Protein AF-A0A4Y2IQ49-F1 (afdb_monomer)

Foldseek 3Di:
DLVVCLVVDDPVLVVVLVVVVVCVVVVHDDDDDDDDDPPNCPLVSQQSSCCVCVVVVHDDAAEDCDPVSQVSHDNRDYPCVVVVDDPPVVPDPDPDDDPD

Secondary structure (DSSP, 8-state):
-HHHHGGG--HHHHHHHHHHHHHHHTT----------TTS-HHHHHHHHHHHHHHTT-----EESSHHHHHHSTT-EEHHHHHT----GGG-TT------

InterPro domains:
  IPR010285 DNA helicase Pif1-like, DEAD-box helicase domain [PF05970] (9-94)
  IPR027417 P-loop containing nucleoside triphosphate hydrolase [G3DSA:3.40.50.300] (6-100)
  IPR027417 P-loop containing nucleoside triphosphate hydrolase [SSF52540] (7-69)

Mean predicted aligned error: 7.02 Å

Organism: Araneus ventricosus (NCBI:txid182803)

Sequence (100 aa):
MVETNKPRLTEDQRTAYEAVMNLIAEENCDILFFEAPGGTGKTFLINLILTEIRSKRHIALAVSSSGIASTLLDGGLTSHSALQLPLNLAQTENLICNTS

Solvent-accessible surface area (backbone atoms only — not comparable to full-atom values): 6460 Å² total; per-residue (Å²): 109,55,84,74,48,62,80,72,49,51,72,71,55,44,54,55,48,49,54,53,55,49,39,58,74,68,70,53,90,80,89,86,82,92,85,74,69,89,91,72,50,62,60,60,54,53,39,46,51,44,48,48,44,41,73,71,74,44,91,65,87,40,71,25,91,39,68,71,57,8,73,67,34,78,82,32,30,28,46,49,72,72,68,65,55,80,82,72,69,89,79,51,96,74,86,76,84,82,85,125

pLDDT: mean 88.05, std 13.66, range [38.22, 97.31]

Radius of gyration: 16.68 Å; Cα contacts (8 Å, |Δi|>4): 77; chains: 1; bounding box: 44×21×48 Å

Structure (mmCIF, N/CA/C/O backbone):
data_AF-A0A4Y2IQ49-F1
#
_entry.id   AF-A0A4Y2IQ49-F1
#
loop_
_atom_site.group_PDB
_atom_site.id
_atom_site.type_symbol
_atom_site.label_atom_id
_atom_site.label_alt_id
_atom_site.label_comp_id
_atom_site.label_asym_id
_atom_site.label_entity_id
_atom_site.label_seq_id
_atom_site.pdbx_PDB_ins_code
_atom_site.Cartn_x
_atom_site.Cartn_y
_atom_site.Cartn_z
_atom_site.occupancy
_atom_site.B_iso_or_equiv
_atom_site.auth_seq_id
_atom_site.auth_comp_id
_atom_site.auth_asym_id
_atom_site.auth_atom_id
_atom_site.pdbx_PDB_model_num
ATOM 1 N N . MET A 1 1 ? -5.217 -8.016 9.591 1.00 73.00 1 MET A N 1
ATOM 2 C CA . MET A 1 1 ? -3.924 -7.544 9.045 1.00 73.00 1 MET A CA 1
ATOM 3 C C . MET A 1 1 ? -3.843 -6.022 9.049 1.00 73.00 1 MET A C 1
ATOM 5 O O . MET A 1 1 ? -2.881 -5.508 9.601 1.00 73.00 1 MET A O 1
ATOM 9 N N . VAL A 1 2 ? -4.858 -5.303 8.543 1.00 85.75 2 VAL A N 1
ATOM 10 C CA . VAL A 1 2 ? -4.911 -3.827 8.630 1.00 85.75 2 VAL A CA 1
ATOM 11 C C . VAL A 1 2 ? -4.863 -3.337 10.078 1.00 85.75 2 VAL A C 1
ATOM 13 O O . VAL A 1 2 ? -3.939 -2.614 10.434 1.00 85.75 2 VAL A O 1
ATOM 16 N N . GLU A 1 3 ? -5.775 -3.814 10.931 1.00 85.00 3 GLU A N 1
ATOM 17 C CA . GLU A 1 3 ? -5.849 -3.424 12.352 1.00 85.00 3 GLU A CA 1
ATOM 18 C C . GLU A 1 3 ? -4.543 -3.661 13.128 1.00 85.00 3 GLU A C 1
ATOM 20 O O . GLU A 1 3 ? -4.214 -2.935 14.057 1.00 85.00 3 GLU A O 1
ATOM 25 N N . THR A 1 4 ? -3.752 -4.653 12.718 1.00 90.69 4 THR A N 1
ATOM 26 C CA . THR A 1 4 ? -2.459 -4.973 13.340 1.00 90.69 4 THR A CA 1
ATOM 27 C C . THR A 1 4 ? -1.334 -4.049 12.862 1.00 90.69 4 THR A C 1
ATOM 29 O O . THR A 1 4 ? -0.384 -3.793 13.597 1.00 90.69 4 THR A O 1
ATOM 32 N N . ASN A 1 5 ? -1.418 -3.552 11.627 1.00 92.12 5 ASN A N 1
ATOM 33 C CA . ASN A 1 5 ? -0.358 -2.776 10.984 1.00 92.12 5 ASN A CA 1
ATOM 34 C C . ASN A 1 5 ? -0.579 -1.262 11.080 1.00 92.12 5 ASN A C 1
ATOM 36 O O . ASN A 1 5 ? 0.394 -0.516 11.144 1.00 92.12 5 ASN A O 1
ATOM 40 N N . LYS A 1 6 ? -1.830 -0.798 11.165 1.00 91.94 6 LYS A N 1
ATOM 41 C CA . LYS A 1 6 ? -2.179 0.625 11.297 1.00 91.94 6 LYS A CA 1
ATOM 42 C C . LYS A 1 6 ? -1.559 1.313 12.532 1.00 91.94 6 LYS A C 1
ATOM 44 O O . LYS A 1 6 ? -1.126 2.459 12.405 1.00 91.94 6 LYS A O 1
ATOM 49 N N . PRO A 1 7 ? -1.423 0.662 13.707 1.00 95.94 7 PRO A N 1
ATOM 50 C CA . PRO A 1 7 ? -0.719 1.253 14.850 1.00 95.94 7 PRO A CA 1
ATOM 51 C C . PRO A 1 7 ? 0.797 1.404 14.652 1.00 95.94 7 PRO A C 1
ATOM 53 O O . PRO A 1 7 ? 1.433 2.116 15.418 1.00 95.94 7 PRO A O 1
ATOM 56 N N . ARG A 1 8 ? 1.386 0.738 13.649 1.00 95.44 8 ARG A N 1
ATOM 57 C CA . ARG A 1 8 ? 2.837 0.739 13.387 1.00 95.44 8 ARG A CA 1
ATOM 58 C C . ARG A 1 8 ? 3.284 1.862 12.448 1.00 95.44 8 ARG A C 1
ATOM 60 O O . ARG A 1 8 ? 4.476 1.963 12.173 1.00 95.44 8 ARG A O 1
ATOM 67 N N . LEU A 1 9 ? 2.346 2.655 11.929 1.00 96.94 9 LEU A N 1
ATOM 68 C CA . LEU A 1 9 ? 2.645 3.788 11.057 1.00 96.94 9 LEU A CA 1
ATOM 69 C C . LEU A 1 9 ? 3.324 4.906 11.849 1.00 96.94 9 LEU A C 1
ATOM 71 O O . LEU A 1 9 ? 2.878 5.248 12.947 1.00 96.94 9 LEU A O 1
ATOM 75 N N . THR A 1 10 ? 4.363 5.496 11.261 1.00 96.88 10 THR A N 1
ATOM 76 C CA . THR A 1 10 ? 4.879 6.793 11.716 1.00 96.88 10 THR A CA 1
ATOM 77 C C . THR A 1 10 ? 3.863 7.898 11.425 1.00 96.88 10 THR A C 1
ATOM 79 O O . THR A 1 10 ? 2.910 7.687 10.675 1.00 96.88 10 THR A O 1
ATOM 82 N N . GLU A 1 11 ? 4.071 9.089 11.984 1.00 96.50 11 GLU A N 1
ATOM 83 C CA . GLU A 1 11 ? 3.145 10.212 11.791 1.00 96.50 11 GLU A CA 1
ATOM 84 C C . GLU A 1 11 ? 3.005 10.620 10.314 1.00 96.50 11 GLU A C 1
ATOM 86 O O . GLU A 1 11 ? 1.893 10.746 9.802 1.00 96.50 11 GLU A O 1
ATOM 91 N N . ASP A 1 12 ? 4.119 10.703 9.581 1.00 95.38 12 ASP A N 1
ATOM 92 C CA . ASP A 1 12 ? 4.099 11.024 8.147 1.00 95.38 12 ASP A CA 1
ATOM 93 C C . ASP A 1 12 ? 3.383 9.940 7.325 1.00 95.38 12 ASP A C 1
ATOM 95 O O . ASP A 1 12 ? 2.601 10.233 6.420 1.00 95.38 12 ASP A O 1
ATOM 99 N N . GLN A 1 13 ? 3.610 8.662 7.654 1.00 96.94 13 GLN A N 1
ATOM 100 C CA . GLN A 1 13 ? 2.937 7.550 6.981 1.00 96.94 13 GLN A CA 1
ATOM 101 C C . GLN A 1 13 ? 1.439 7.519 7.295 1.00 96.94 13 GLN A C 1
ATOM 103 O O . GLN A 1 13 ? 0.643 7.182 6.422 1.00 96.94 13 GLN A O 1
ATOM 108 N N . ARG A 1 14 ? 1.051 7.860 8.529 1.00 96.94 14 ARG A N 1
ATOM 109 C CA . ARG A 1 14 ? -0.348 7.989 8.949 1.00 96.94 14 ARG A CA 1
ATOM 110 C C . ARG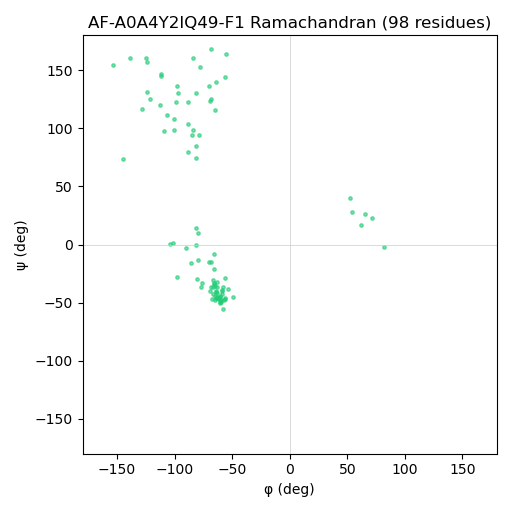 A 1 14 ? -1.035 9.114 8.189 1.00 96.94 14 ARG A C 1
ATOM 112 O O . ARG A 1 14 ? -2.098 8.878 7.628 1.00 96.94 14 ARG A O 1
ATOM 119 N N . THR A 1 15 ? -0.388 10.270 8.085 1.00 95.88 15 THR A N 1
ATOM 120 C CA . THR A 1 15 ? -0.885 11.410 7.306 1.00 95.88 15 THR A CA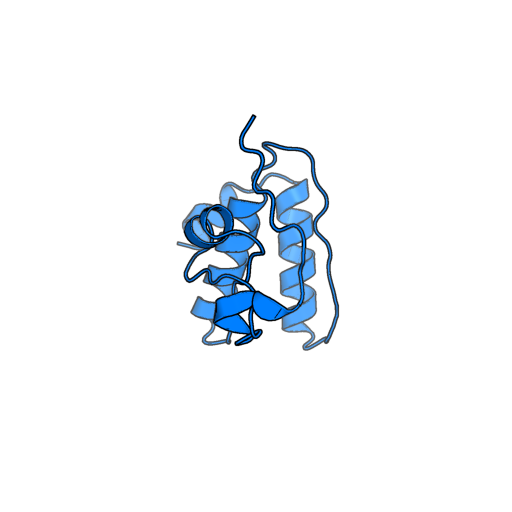 1
ATOM 121 C C . THR A 1 15 ? -1.115 11.017 5.843 1.00 95.88 15 THR A C 1
ATOM 123 O O . THR A 1 15 ? -2.192 11.241 5.295 1.00 95.88 15 THR A O 1
ATOM 126 N N . ALA A 1 16 ? -0.139 10.348 5.220 1.00 95.88 16 ALA A N 1
ATOM 127 C CA . ALA A 1 16 ? -0.265 9.852 3.851 1.00 95.88 16 ALA A CA 1
ATOM 128 C C . ALA A 1 16 ? -1.376 8.795 3.696 1.00 95.88 16 ALA A C 1
ATOM 130 O O . ALA A 1 16 ? -2.138 8.835 2.732 1.00 95.88 16 ALA A O 1
ATOM 131 N N . TYR A 1 17 ? -1.492 7.863 4.647 1.00 96.44 17 TYR A N 1
ATOM 132 C CA . TYR A 1 17 ? -2.556 6.859 4.668 1.00 96.44 17 TYR A CA 1
ATOM 133 C C . TYR A 1 17 ? -3.939 7.514 4.725 1.00 96.44 17 TYR A C 1
ATOM 135 O O . TYR A 1 17 ? -4.816 7.179 3.933 1.00 96.44 17 TYR A O 1
ATOM 143 N N . GLU A 1 18 ? -4.136 8.452 5.649 1.00 96.06 18 GLU A N 1
ATOM 144 C CA . GLU A 1 18 ? -5.414 9.134 5.847 1.00 96.06 18 GLU A CA 1
ATOM 145 C C . GLU A 1 18 ? -5.799 9.966 4.623 1.00 96.06 18 GLU A C 1
ATOM 147 O O . GLU A 1 18 ? -6.948 9.890 4.193 1.00 96.06 18 GLU A O 1
ATOM 152 N N . ALA A 1 19 ? -4.841 10.650 3.989 1.00 95.06 19 ALA A N 1
ATOM 153 C CA . ALA A 1 19 ? -5.079 11.374 2.741 1.00 95.06 19 ALA A CA 1
ATOM 154 C C . ALA A 1 19 ? -5.655 10.463 1.639 1.00 95.06 19 ALA A C 1
ATOM 156 O O . ALA A 1 19 ? -6.663 10.802 1.021 1.00 95.06 19 ALA A O 1
ATOM 157 N N . VAL A 1 20 ? -5.075 9.273 1.437 1.00 95.31 20 VAL A N 1
ATOM 158 C CA . VAL A 1 20 ? -5.578 8.300 0.448 1.00 95.31 20 VAL A CA 1
ATOM 159 C C . VAL A 1 20 ? -6.961 7.791 0.818 1.00 95.31 20 VAL A C 1
ATOM 161 O O . VAL A 1 20 ? -7.852 7.734 -0.025 1.00 95.31 20 VAL A O 1
ATOM 164 N N . MET A 1 21 ? -7.145 7.390 2.076 1.00 95.06 21 MET A N 1
ATOM 165 C CA . MET A 1 21 ? -8.403 6.794 2.515 1.00 95.06 21 MET A CA 1
ATOM 166 C C . MET A 1 21 ? -9.562 7.790 2.460 1.00 95.06 21 MET A C 1
ATOM 168 O O . MET A 1 21 ? -10.676 7.377 2.143 1.00 95.06 21 MET A O 1
ATOM 172 N N . ASN A 1 22 ? -9.301 9.074 2.718 1.00 94.81 22 ASN A N 1
ATOM 173 C CA . ASN A 1 22 ? -10.292 10.139 2.592 1.00 94.81 22 ASN A CA 1
ATOM 174 C C . ASN A 1 22 ? -10.685 10.362 1.129 1.00 94.81 22 ASN A C 1
ATOM 176 O O . ASN A 1 22 ? -11.873 10.351 0.828 1.00 94.81 22 ASN A O 1
ATOM 180 N N . LEU A 1 23 ? -9.718 10.445 0.208 1.00 93.56 23 LEU A N 1
ATOM 181 C CA . LEU A 1 23 ? -10.008 10.593 -1.225 1.00 93.56 23 LEU A CA 1
ATOM 182 C C . LEU A 1 23 ? -10.857 9.440 -1.773 1.00 93.56 23 LEU A C 1
ATOM 184 O O . LEU A 1 23 ? -11.796 9.663 -2.532 1.00 93.56 23 LEU A O 1
ATOM 188 N N . ILE A 1 24 ? -10.572 8.210 -1.335 1.00 91.88 24 ILE A N 1
ATOM 189 C CA . ILE A 1 24 ? -11.373 7.035 -1.697 1.00 91.88 24 ILE A CA 1
ATOM 190 C C . ILE A 1 24 ? -12.782 7.120 -1.099 1.00 91.88 24 ILE A C 1
ATOM 192 O O . ILE A 1 24 ? -13.747 6.785 -1.779 1.00 91.88 24 ILE A O 1
ATOM 196 N N . ALA A 1 25 ? -12.912 7.542 0.162 1.00 92.44 25 ALA A N 1
ATOM 197 C CA . ALA A 1 25 ? -14.207 7.667 0.831 1.00 92.44 25 ALA A CA 1
ATOM 198 C C . ALA A 1 25 ? -15.093 8.761 0.217 1.00 92.44 25 ALA A C 1
ATOM 200 O O . ALA A 1 25 ? -16.314 8.637 0.237 1.00 92.44 25 ALA A O 1
ATOM 201 N N . GLU A 1 26 ? -14.483 9.807 -0.334 1.00 93.94 26 GLU A N 1
ATOM 202 C CA . GLU A 1 26 ? -15.163 10.883 -1.059 1.00 93.94 26 GLU A CA 1
ATOM 203 C C . GLU A 1 26 ? -15.477 10.520 -2.522 1.00 93.94 26 GLU A C 1
ATOM 205 O O . GLU A 1 26 ? -16.046 11.340 -3.236 1.00 93.94 26 GLU A O 1
ATOM 210 N N . GLU A 1 27 ? -15.113 9.312 -2.975 1.00 88.44 27 GLU A N 1
ATOM 211 C CA . GLU A 1 27 ? -15.236 8.859 -4.371 1.00 88.44 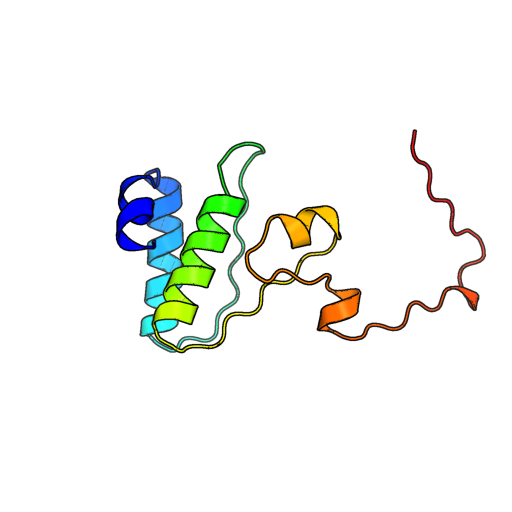27 GLU A CA 1
ATOM 212 C C . GLU A 1 27 ? -14.556 9.808 -5.379 1.00 88.44 27 GLU A C 1
ATOM 214 O O . GLU A 1 27 ? -14.925 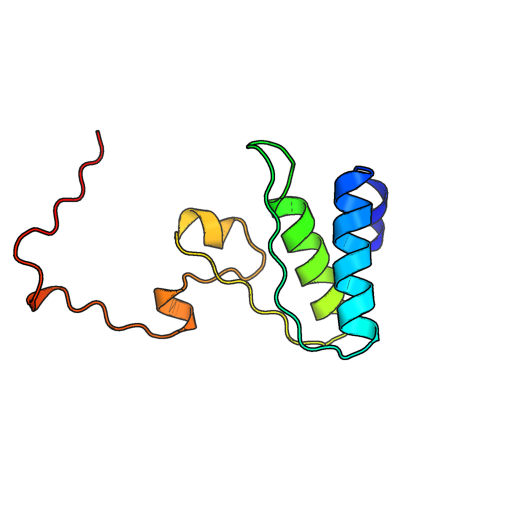9.890 -6.554 1.00 88.44 27 GLU A O 1
ATOM 219 N N . ASN A 1 28 ? -13.515 10.511 -4.926 1.00 91.12 28 ASN A N 1
ATOM 220 C CA . ASN A 1 28 ? -12.764 11.454 -5.737 1.00 91.12 28 ASN A CA 1
ATOM 221 C C . ASN A 1 28 ? -11.733 10.720 -6.605 1.00 91.12 28 ASN A C 1
ATOM 223 O O . ASN A 1 28 ? -10.936 9.909 -6.129 1.00 91.12 28 ASN A O 1
ATOM 227 N N . CYS A 1 29 ? -11.728 11.034 -7.902 1.00 82.12 29 CYS A N 1
ATOM 228 C CA . CYS A 1 29 ? -10.710 10.556 -8.833 1.00 82.12 29 CYS A CA 1
ATOM 229 C C . CYS A 1 29 ? -9.532 11.534 -8.829 1.00 82.12 29 CYS A C 1
ATOM 231 O O . CYS A 1 29 ? -9.629 12.614 -9.410 1.00 82.12 29 CYS A O 1
ATOM 233 N N . ASP A 1 30 ? -8.438 11.159 -8.168 1.00 89.06 30 ASP A N 1
ATOM 234 C CA . ASP A 1 30 ? -7.229 11.980 -8.072 1.00 89.06 30 ASP A CA 1
ATOM 235 C C . ASP A 1 30 ? -5.955 11.132 -8.230 1.00 89.06 30 ASP A C 1
ATOM 237 O O . ASP A 1 30 ? -5.972 9.906 -8.080 1.00 89.06 30 ASP A O 1
ATOM 241 N N . ILE A 1 31 ? -4.839 11.786 -8.553 1.00 90.56 31 ILE A N 1
ATOM 242 C CA . ILE A 1 31 ? -3.522 11.169 -8.718 1.00 90.56 31 ILE A CA 1
ATOM 243 C C . ILE A 1 31 ? -2.604 11.660 -7.602 1.00 90.56 31 ILE A C 1
ATOM 245 O O . ILE A 1 31 ? -2.293 12.843 -7.500 1.00 90.56 31 ILE A O 1
ATOM 249 N N . LEU A 1 32 ? -2.098 10.719 -6.804 1.00 90.50 32 LEU A N 1
ATOM 250 C CA . LEU A 1 32 ? -1.201 11.003 -5.687 1.00 90.50 32 LEU A CA 1
ATOM 251 C C . LEU A 1 32 ? 0.205 10.473 -5.948 1.00 90.50 32 LEU A C 1
ATOM 253 O O . LEU A 1 32 ? 0.386 9.382 -6.493 1.00 90.50 32 LEU A O 1
ATOM 257 N N . PHE A 1 33 ? 1.201 11.214 -5.468 1.00 91.69 33 PHE A N 1
ATOM 258 C CA . PHE A 1 33 ? 2.604 10.815 -5.504 1.00 91.69 33 PHE A CA 1
ATOM 259 C C . PHE A 1 33 ? 3.176 10.765 -4.086 1.00 91.69 33 PHE A C 1
ATOM 261 O O . PHE A 1 33 ? 3.129 11.750 -3.353 1.00 91.69 33 PHE A O 1
ATOM 268 N N . PHE A 1 34 ? 3.752 9.619 -3.709 1.00 90.62 34 PHE A N 1
ATOM 269 C CA . PHE A 1 34 ? 4.497 9.466 -2.457 1.00 90.62 34 PHE A CA 1
ATOM 270 C C . PHE A 1 34 ? 5.993 9.548 -2.723 1.00 90.62 34 PHE A C 1
ATOM 272 O O . PHE A 1 34 ? 6.625 8.557 -3.098 1.00 90.62 34 PHE A O 1
ATOM 279 N N . GLU A 1 35 ? 6.571 10.718 -2.484 1.00 92.69 35 GLU A N 1
ATOM 280 C CA . GLU A 1 35 ? 8.013 10.907 -2.533 1.00 92.69 35 GLU A CA 1
ATOM 281 C C . GLU A 1 35 ? 8.595 10.852 -1.121 1.00 92.69 35 GLU A C 1
ATOM 283 O O . GLU A 1 35 ? 8.189 11.589 -0.227 1.00 92.69 35 GLU A O 1
ATOM 288 N N . ALA A 1 36 ? 9.534 9.934 -0.896 1.00 92.31 36 ALA A N 1
ATOM 289 C CA . ALA A 1 36 ? 10.239 9.845 0.375 1.00 92.31 36 ALA A CA 1
ATOM 290 C C . ALA A 1 36 ? 11.626 9.213 0.183 1.00 92.31 36 ALA A C 1
ATOM 292 O O . ALA A 1 36 ? 11.789 8.382 -0.720 1.00 92.31 36 ALA A O 1
ATOM 293 N N . PRO A 1 37 ? 12.598 9.501 1.065 1.00 94.12 37 PRO A N 1
ATOM 294 C CA . PRO A 1 37 ? 13.920 8.876 1.042 1.00 94.12 37 PRO A CA 1
ATOM 295 C C . PRO A 1 37 ? 13.905 7.339 1.101 1.00 94.12 37 PRO A C 1
ATOM 297 O O . PRO A 1 37 ? 12.909 6.701 1.456 1.00 94.12 37 PRO A O 1
ATOM 300 N N . GLY A 1 38 ? 15.029 6.710 0.756 1.00 93.56 38 GLY A N 1
ATOM 301 C CA . GLY A 1 38 ? 15.223 5.273 0.975 1.00 93.56 38 GLY A CA 1
ATOM 302 C C . GLY A 1 38 ? 15.035 4.895 2.452 1.00 93.56 38 GLY A C 1
ATOM 303 O O . GLY A 1 38 ? 15.371 5.669 3.340 1.00 93.56 38 GLY A O 1
ATOM 304 N N . GLY A 1 39 ? 14.470 3.716 2.724 1.00 93.12 39 GLY A N 1
ATOM 305 C CA . GLY A 1 39 ? 14.295 3.218 4.097 1.00 93.12 39 GLY A CA 1
ATOM 306 C C . GLY A 1 39 ? 13.079 3.754 4.866 1.00 93.12 39 GLY A C 1
ATOM 307 O O . GLY A 1 39 ? 12.812 3.279 5.962 1.00 93.12 39 GLY A O 1
ATOM 308 N N . THR A 1 40 ? 12.272 4.654 4.295 1.00 94.31 40 THR A N 1
ATOM 309 C CA . THR A 1 40 ? 11.089 5.234 4.973 1.00 94.31 40 THR A CA 1
ATOM 310 C C . THR A 1 40 ? 9.839 4.346 4.984 1.00 94.31 40 THR A C 1
ATOM 312 O O . THR A 1 40 ? 8.750 4.804 5.316 1.00 94.31 40 THR A O 1
ATOM 315 N N . GLY A 1 41 ? 9.947 3.076 4.586 1.00 94.88 41 GLY A N 1
ATOM 316 C CA . GLY A 1 41 ? 8.824 2.134 4.648 1.00 94.88 41 GLY A CA 1
ATOM 317 C C . GLY A 1 41 ? 7.698 2.367 3.629 1.00 94.88 41 GLY A C 1
ATOM 318 O O . GLY A 1 41 ? 6.594 1.881 3.845 1.00 94.88 41 GLY A O 1
ATOM 319 N N . LYS A 1 42 ? 7.950 3.049 2.502 1.00 94.00 42 LYS A N 1
ATOM 320 C CA . LYS A 1 42 ? 6.945 3.267 1.433 1.00 94.00 42 LYS A CA 1
ATOM 321 C C . LYS A 1 42 ? 6.220 1.986 1.009 1.00 94.00 42 LYS A C 1
ATOM 323 O O . LYS A 1 42 ? 5.001 1.973 0.918 1.00 94.00 42 LYS A O 1
ATOM 328 N N . THR A 1 43 ? 6.957 0.894 0.807 1.00 95.50 43 THR A N 1
ATOM 329 C CA . THR A 1 43 ? 6.381 -0.413 0.453 1.00 95.50 43 THR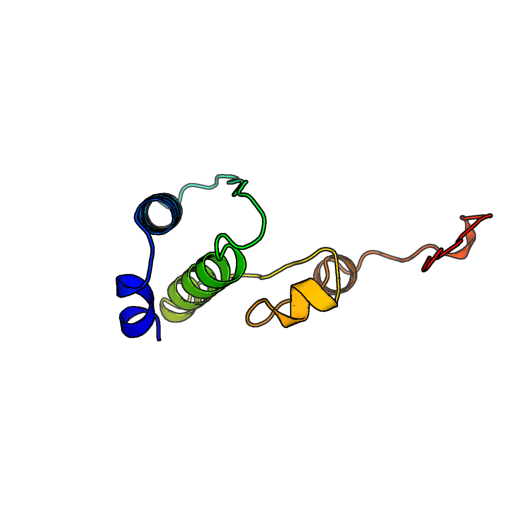 A CA 1
ATOM 330 C C . THR A 1 43 ? 5.394 -0.911 1.507 1.00 95.50 43 THR A C 1
ATOM 332 O O . THR A 1 43 ? 4.320 -1.394 1.163 1.00 95.50 43 THR A O 1
ATOM 335 N N . PHE A 1 44 ? 5.729 -0.761 2.792 1.00 96.38 44 PHE A N 1
ATOM 336 C CA . PHE A 1 44 ? 4.844 -1.148 3.890 1.00 96.38 44 PHE A CA 1
ATOM 337 C C . PHE A 1 44 ? 3.545 -0.336 3.866 1.00 96.38 44 PHE A C 1
ATOM 339 O O . PHE A 1 44 ? 2.464 -0.916 3.948 1.00 96.38 44 PHE A O 1
ATOM 346 N N . LEU A 1 45 ? 3.648 0.984 3.684 1.00 96.81 45 LEU A N 1
ATOM 347 C CA . LEU A 1 45 ? 2.489 1.868 3.568 1.00 96.81 45 LEU A CA 1
ATOM 348 C C . LEU A 1 45 ? 1.606 1.498 2.363 1.00 96.81 45 LEU A C 1
ATOM 350 O O . LEU A 1 45 ? 0.398 1.338 2.521 1.00 96.81 45 LEU A O 1
ATOM 354 N N . ILE A 1 46 ? 2.201 1.300 1.182 1.00 96.25 46 ILE A N 1
ATOM 355 C CA . ILE A 1 46 ? 1.466 0.932 -0.039 1.00 96.25 46 ILE A CA 1
ATOM 356 C C . ILE A 1 46 ? 0.741 -0.410 0.148 1.00 96.25 46 ILE A C 1
ATOM 358 O O . ILE A 1 46 ? -0.443 -0.507 -0.165 1.00 96.25 46 ILE A O 1
ATOM 362 N N . ASN A 1 47 ? 1.394 -1.429 0.716 1.00 97.00 47 ASN A N 1
ATOM 363 C CA . ASN A 1 47 ? 0.751 -2.725 0.971 1.00 97.00 47 ASN A CA 1
ATOM 364 C C . ASN A 1 47 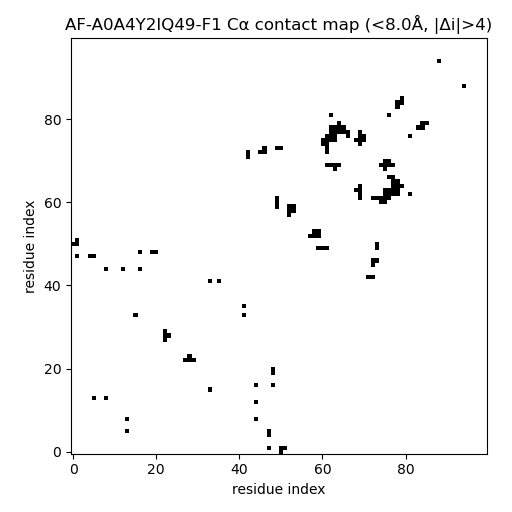? -0.384 -2.637 1.993 1.00 97.00 47 ASN A C 1
ATOM 366 O O . ASN A 1 47 ? -1.403 -3.317 1.842 1.00 97.00 47 ASN A O 1
ATOM 370 N N . LEU A 1 48 ? -0.246 -1.782 3.010 1.00 97.31 48 LEU A N 1
ATOM 371 C CA . LEU A 1 48 ? -1.320 -1.541 3.967 1.00 97.31 48 LEU A CA 1
ATOM 372 C C . LEU A 1 48 ? -2.549 -0.933 3.281 1.00 97.31 48 LEU A C 1
ATOM 374 O O . LEU A 1 48 ? -3.657 -1.425 3.490 1.00 97.31 48 LEU A O 1
ATOM 378 N N . ILE A 1 49 ? -2.347 0.073 2.426 1.00 96.44 49 ILE A N 1
ATOM 379 C CA . ILE A 1 49 ? -3.413 0.707 1.637 1.00 96.44 49 ILE A CA 1
ATOM 380 C C . ILE A 1 49 ? -4.076 -0.318 0.707 1.00 96.44 49 ILE A C 1
ATOM 382 O O . ILE A 1 49 ? -5.296 -0.467 0.720 1.00 96.44 49 ILE A O 1
ATOM 386 N N . LEU A 1 50 ? -3.284 -1.083 -0.052 1.00 96.62 50 LEU A N 1
ATOM 387 C CA . LEU A 1 50 ? -3.7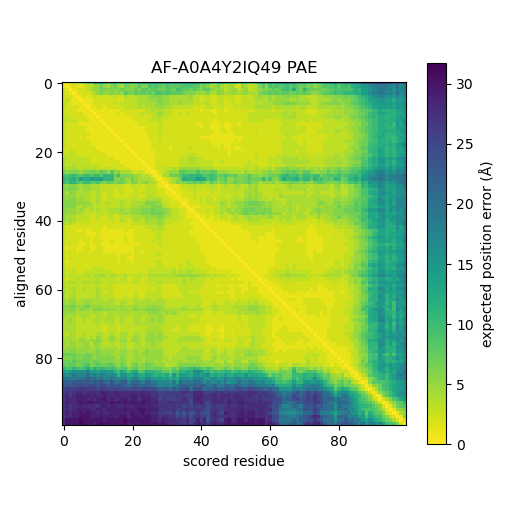94 -2.138 -0.936 1.00 96.62 50 LEU A CA 1
ATOM 388 C C . LEU A 1 50 ? -4.649 -3.153 -0.167 1.00 96.62 50 LEU A C 1
ATOM 390 O O . LEU A 1 50 ? -5.733 -3.527 -0.618 1.00 96.62 50 LEU A O 1
ATOM 394 N N . THR A 1 51 ? -4.166 -3.595 0.996 1.00 96.25 51 THR A N 1
ATOM 395 C CA . THR A 1 51 ? -4.876 -4.550 1.854 1.00 96.25 51 THR A CA 1
ATOM 396 C C . THR A 1 51 ? -6.192 -3.968 2.359 1.00 96.25 51 THR A C 1
ATOM 398 O O . THR A 1 51 ? -7.214 -4.649 2.303 1.00 96.25 51 THR A O 1
ATOM 401 N N . GLU A 1 52 ? -6.188 -2.720 2.825 1.00 95.81 52 GLU A N 1
ATOM 402 C CA . GLU A 1 52 ? -7.381 -2.038 3.328 1.00 95.81 52 GLU A CA 1
ATOM 403 C C . GLU A 1 52 ? -8.461 -1.920 2.247 1.00 95.81 52 GLU A C 1
ATOM 405 O O . GLU A 1 52 ? -9.596 -2.351 2.461 1.00 95.81 52 GLU A O 1
ATOM 410 N N . ILE A 1 53 ? -8.105 -1.433 1.057 1.00 95.19 53 ILE A N 1
ATOM 411 C CA . ILE A 1 53 ? -9.040 -1.274 -0.068 1.00 95.19 53 ILE A CA 1
ATOM 412 C C . ILE A 1 53 ? -9.644 -2.630 -0.465 1.00 95.19 53 ILE A C 1
ATOM 414 O O . ILE A 1 53 ? -10.866 -2.778 -0.562 1.00 95.19 53 ILE A O 1
ATOM 418 N N . ARG A 1 54 ? -8.799 -3.658 -0.622 1.00 95.75 54 ARG A N 1
ATOM 419 C CA . ARG A 1 54 ? -9.244 -5.013 -0.988 1.00 95.75 54 ARG A CA 1
ATOM 420 C C . ARG A 1 54 ? -10.100 -5.660 0.100 1.00 95.75 54 ARG A C 1
ATOM 422 O O . ARG A 1 54 ? -11.031 -6.399 -0.219 1.00 95.75 54 ARG A O 1
ATOM 429 N N . SER A 1 55 ? -9.834 -5.370 1.377 1.00 94.62 55 SER A N 1
ATOM 430 C CA . SER A 1 55 ? -10.648 -5.869 2.494 1.00 94.62 55 SER A CA 1
ATOM 431 C C . SER A 1 55 ? -12.085 -5.343 2.437 1.00 94.62 55 SER A C 1
ATOM 433 O O . SER A 1 55 ? -13.026 -6.080 2.733 1.00 94.62 55 SER A O 1
ATOM 435 N N . LYS A 1 56 ? -12.264 -4.116 1.929 1.00 93.44 56 LYS A N 1
ATOM 436 C CA . LYS A 1 56 ? -13.563 -3.487 1.660 1.00 93.44 56 LYS A CA 1
ATOM 437 C C . LYS A 1 56 ? -14.187 -3.932 0.335 1.00 93.44 56 LYS A C 1
ATOM 439 O O . LYS A 1 56 ? -15.117 -3.287 -0.130 1.00 93.44 56 LYS A O 1
ATOM 444 N N . ARG A 1 57 ? -13.682 -5.006 -0.289 1.00 94.00 57 ARG A N 1
ATOM 445 C CA . ARG A 1 57 ? 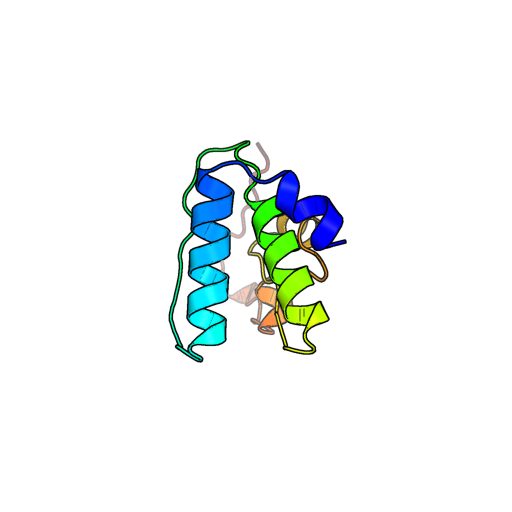-14.147 -5.553 -1.580 1.00 94.00 57 ARG A CA 1
ATOM 446 C C . ARG A 1 57 ? -14.009 -4.602 -2.777 1.00 94.00 57 ARG A C 1
ATOM 448 O O . ARG A 1 57 ? -14.586 -4.873 -3.824 1.00 94.00 57 ARG A O 1
ATOM 455 N N . HIS A 1 58 ? -13.208 -3.545 -2.654 1.00 93.62 58 HIS A N 1
ATOM 456 C CA . HIS A 1 58 ? -12.856 -2.679 -3.776 1.00 93.62 58 HIS A CA 1
ATOM 457 C C . HIS A 1 58 ? -11.676 -3.262 -4.565 1.00 93.62 58 HIS A C 1
ATOM 459 O O . HIS A 1 58 ? -10.909 -4.092 -4.065 1.00 93.62 58 HIS A O 1
ATOM 465 N N . ILE A 1 59 ? -11.516 -2.814 -5.810 1.00 93.31 59 ILE A N 1
ATOM 466 C CA . ILE A 1 59 ? -10.419 -3.242 -6.681 1.00 93.31 59 ILE A CA 1
ATOM 467 C C . ILE A 1 59 ? -9.216 -2.324 -6.451 1.00 93.31 59 ILE A C 1
ATOM 469 O O . ILE A 1 59 ? -9.307 -1.118 -6.650 1.00 93.31 59 ILE A O 1
ATOM 473 N N . ALA A 1 60 ? -8.078 -2.909 -6.074 1.00 95.44 60 ALA A N 1
ATOM 474 C CA . ALA A 1 60 ? -6.799 -2.208 -5.977 1.00 95.44 60 ALA A CA 1
ATOM 475 C C . ALA A 1 60 ? -5.724 -2.970 -6.762 1.00 95.44 60 ALA A C 1
ATOM 477 O O . ALA A 1 60 ? -5.398 -4.117 -6.425 1.00 95.44 60 ALA A O 1
ATOM 478 N N . LEU A 1 61 ? -5.181 -2.340 -7.806 1.00 96.00 61 LEU A N 1
ATOM 479 C CA . LEU A 1 61 ? -4.130 -2.901 -8.656 1.00 96.00 61 LEU A CA 1
ATOM 480 C C . LEU A 1 61 ? -2.761 -2.388 -8.208 1.00 96.00 61 LEU A C 1
ATOM 482 O O . LEU A 1 61 ? -2.568 -1.189 -8.032 1.00 96.00 61 LEU A O 1
ATOM 486 N N . ALA A 1 62 ? -1.812 -3.304 -8.037 1.00 96.75 62 ALA A N 1
ATOM 487 C CA . ALA A 1 62 ? -0.444 -2.984 -7.656 1.00 96.75 62 ALA A CA 1
ATOM 488 C C . ALA A 1 62 ? 0.468 -3.169 -8.870 1.00 96.75 62 ALA A C 1
ATOM 490 O O . ALA A 1 62 ? 0.671 -4.292 -9.330 1.00 96.75 62 ALA A O 1
ATOM 491 N N . VAL A 1 63 ? 0.999 -2.068 -9.399 1.00 96.00 63 VAL A N 1
ATOM 492 C CA . VAL A 1 63 ? 1.834 -2.072 -10.605 1.00 96.00 63 VAL A CA 1
ATOM 493 C C . VAL A 1 63 ? 3.180 -1.428 -10.293 1.00 96.00 63 VAL A C 1
ATOM 495 O O . VAL A 1 63 ? 3.234 -0.344 -9.717 1.00 96.00 63 VAL A O 1
ATOM 498 N N . SER A 1 64 ? 4.271 -2.083 -10.677 1.00 94.81 64 SER A N 1
ATOM 499 C CA . SER A 1 64 ? 5.640 -1.584 -10.526 1.00 94.81 64 SER A CA 1
ATOM 500 C C . SER A 1 64 ? 6.386 -1.573 -11.861 1.00 94.81 64 SER A C 1
ATOM 502 O O . SER A 1 64 ? 6.039 -2.284 -12.798 1.00 94.81 64 SER A O 1
ATOM 504 N N . SER A 1 65 ? 7.464 -0.799 -11.967 1.00 93.44 65 SER A N 1
ATOM 505 C CA . SER A 1 65 ? 8.320 -0.808 -13.164 1.00 93.44 65 SER A CA 1
ATOM 506 C C . SER A 1 65 ? 9.245 -2.032 -13.235 1.00 93.44 65 SER A C 1
ATOM 508 O O . SER A 1 65 ? 9.524 -2.532 -14.321 1.00 93.44 65 SER A O 1
ATOM 510 N N . SER A 1 66 ? 9.707 -2.527 -12.081 1.00 92.88 66 SER A N 1
ATOM 511 C CA . SER A 1 66 ? 10.651 -3.647 -11.958 1.00 92.88 66 SER A CA 1
ATOM 512 C C . SER A 1 66 ? 9.996 -4.884 -11.352 1.00 92.88 66 SER A C 1
ATOM 514 O O . SER A 1 66 ? 9.163 -4.769 -10.448 1.00 92.88 66 SER A O 1
ATOM 516 N N . GLY A 1 67 ? 10.445 -6.064 -11.794 1.00 92.56 67 GLY A N 1
ATOM 517 C CA . GLY A 1 67 ? 10.037 -7.356 -11.240 1.00 92.56 67 GLY A CA 1
ATOM 518 C C . GLY A 1 67 ? 10.342 -7.491 -9.745 1.00 92.56 67 GLY A C 1
ATOM 519 O O . GLY A 1 67 ? 9.509 -7.968 -8.979 1.00 92.56 67 GLY A O 1
ATOM 520 N N . ILE A 1 68 ? 11.495 -6.990 -9.291 1.00 93.44 68 ILE A N 1
ATOM 521 C CA . ILE A 1 68 ? 11.851 -7.021 -7.861 1.00 93.44 68 ILE A CA 1
ATOM 522 C C . ILE A 1 68 ? 10.871 -6.151 -7.067 1.00 93.44 68 ILE A C 1
ATOM 524 O O . ILE A 1 68 ? 10.340 -6.576 -6.045 1.00 93.44 68 ILE A O 1
ATOM 528 N N . ALA A 1 69 ? 10.554 -4.959 -7.575 1.00 93.88 69 ALA A N 1
ATOM 529 C CA . ALA A 1 69 ? 9.574 -4.089 -6.938 1.00 93.88 69 ALA A CA 1
ATOM 530 C C . ALA A 1 69 ? 8.168 -4.718 -6.913 1.00 93.88 69 ALA A C 1
ATOM 532 O O . ALA A 1 69 ? 7.480 -4.578 -5.906 1.00 93.88 69 ALA A O 1
ATOM 533 N N . SER A 1 70 ? 7.755 -5.461 -7.953 1.00 94.75 70 SER A N 1
ATOM 534 C CA . SER A 1 70 ? 6.445 -6.134 -7.944 1.00 94.75 70 SER A CA 1
ATOM 535 C C . SER A 1 70 ? 6.384 -7.233 -6.896 1.00 94.75 70 SER A C 1
ATOM 537 O O . SER A 1 70 ? 5.355 -7.377 -6.254 1.00 94.75 70 SER A O 1
ATOM 539 N N . THR A 1 71 ? 7.481 -7.966 -6.659 1.00 95.50 71 THR A N 1
ATOM 540 C CA . THR A 1 71 ? 7.498 -9.016 -5.620 1.00 95.50 71 THR A CA 1
ATOM 541 C C . THR A 1 71 ? 7.340 -8.473 -4.202 1.00 95.50 71 THR A C 1
ATOM 543 O O . THR A 1 71 ? 6.944 -9.210 -3.306 1.00 95.50 71 THR A O 1
ATOM 546 N N . LEU A 1 72 ? 7.636 -7.187 -3.993 1.00 95.75 72 LEU A N 1
ATOM 547 C CA . LEU A 1 72 ? 7.471 -6.520 -2.706 1.00 95.75 72 LEU A CA 1
ATOM 548 C C . LEU A 1 72 ? 6.051 -5.983 -2.488 1.00 95.75 72 LEU A C 1
ATOM 550 O O . LEU A 1 72 ? 5.712 -5.629 -1.359 1.00 95.75 72 LEU A O 1
ATOM 554 N N . LEU A 1 73 ? 5.244 -5.883 -3.546 1.00 96.31 73 LEU A N 1
ATOM 555 C CA . LEU A 1 73 ? 3.868 -5.410 -3.472 1.00 96.31 73 LEU A CA 1
ATOM 556 C C . LEU A 1 73 ? 2.902 -6.593 -3.416 1.00 96.31 73 LEU A C 1
ATOM 558 O O . LEU A 1 73 ? 3.014 -7.538 -4.196 1.00 96.31 73 LEU A O 1
ATOM 562 N N . ASP A 1 74 ? 1.903 -6.523 -2.540 1.00 94.06 74 ASP A N 1
ATOM 563 C CA . ASP A 1 74 ? 0.906 -7.587 -2.431 1.00 94.06 74 ASP A CA 1
ATOM 564 C C . ASP A 1 74 ? 0.093 -7.686 -3.731 1.00 94.06 74 ASP A C 1
ATOM 566 O O . ASP A 1 74 ? -0.634 -6.761 -4.113 1.00 94.06 74 ASP A O 1
ATOM 570 N N . GLY A 1 75 ? 0.209 -8.820 -4.427 1.00 94.25 75 GLY A N 1
ATOM 571 C CA . GLY A 1 75 ? -0.377 -9.008 -5.759 1.00 94.25 75 GLY A CA 1
ATOM 572 C C . GLY A 1 75 ? 0.242 -8.106 -6.834 1.00 94.25 75 GLY A C 1
ATOM 573 O O . GLY A 1 75 ? -0.444 -7.750 -7.790 1.00 94.25 75 GLY A O 1
ATOM 574 N N . GLY A 1 76 ? 1.495 -7.684 -6.648 1.00 95.69 76 GLY A N 1
ATOM 575 C CA . GLY A 1 76 ? 2.210 -6.813 -7.568 1.00 95.69 76 GLY A CA 1
ATOM 576 C C . GLY A 1 76 ? 2.450 -7.444 -8.937 1.00 95.69 76 GLY A C 1
ATOM 577 O O . GLY A 1 76 ? 2.822 -8.611 -9.055 1.00 95.69 76 GLY A O 1
ATOM 578 N N . LEU A 1 77 ? 2.294 -6.629 -9.976 1.00 95.31 77 LEU A N 1
ATOM 579 C CA . LEU A 1 77 ? 2.629 -6.942 -11.362 1.00 95.31 77 LEU A CA 1
ATOM 580 C C . LEU A 1 77 ? 3.603 -5.901 -11.907 1.00 95.31 77 LEU A C 1
ATOM 582 O O . LEU A 1 77 ? 3.654 -4.772 -11.419 1.00 95.31 77 LEU A O 1
ATOM 586 N N . THR A 1 78 ? 4.356 -6.254 -12.944 1.00 93.69 78 THR A N 1
ATOM 587 C CA . THR A 1 78 ? 5.132 -5.249 -13.670 1.00 93.69 78 THR A CA 1
ATOM 588 C C . THR A 1 78 ? 4.208 -4.467 -14.599 1.00 93.69 78 THR A C 1
ATOM 590 O O . THR A 1 78 ? 3.202 -4.993 -15.071 1.00 93.69 78 THR A O 1
ATOM 593 N N . SER A 1 79 ? 4.542 -3.215 -14.909 1.00 92.31 79 SER A N 1
ATOM 594 C CA . SER A 1 79 ? 3.788 -2.398 -15.869 1.00 92.31 79 SER A CA 1
ATOM 595 C C . SER A 1 79 ? 3.628 -3.109 -17.211 1.00 92.31 79 SER A C 1
ATOM 597 O O . SER A 1 79 ? 2.550 -3.082 -17.795 1.00 92.31 79 SER A O 1
ATOM 599 N N . HIS A 1 80 ? 4.664 -3.824 -17.652 1.00 87.88 80 HIS A N 1
ATOM 600 C CA . HIS A 1 80 ? 4.640 -4.629 -18.868 1.00 87.88 80 HIS A CA 1
ATOM 601 C C . HIS A 1 80 ? 3.599 -5.752 -18.817 1.00 87.88 80 HIS A C 1
ATOM 603 O O . HIS A 1 80 ? 2.850 -5.912 -19.777 1.00 87.88 80 HIS A O 1
ATOM 609 N N . SER A 1 81 ? 3.518 -6.512 -17.717 1.00 88.88 81 SER A N 1
ATOM 610 C CA . SER A 1 81 ? 2.539 -7.599 -17.607 1.00 88.88 81 SER A CA 1
ATOM 611 C C . SER A 1 81 ? 1.124 -7.093 -17.322 1.00 88.88 81 SER A C 1
ATOM 613 O O . SER A 1 81 ? 0.170 -7.635 -17.873 1.00 88.88 81 SER A O 1
ATOM 615 N N . ALA A 1 82 ? 0.979 -6.039 -16.515 1.00 91.00 82 ALA A N 1
ATOM 616 C CA . ALA A 1 82 ? -0.312 -5.455 -16.160 1.00 91.00 82 ALA A CA 1
ATOM 617 C C . ALA A 1 82 ? -0.991 -4.748 -17.343 1.00 91.00 82 ALA A C 1
ATOM 619 O O . ALA A 1 82 ? -2.202 -4.865 -17.511 1.00 91.00 82 ALA A O 1
ATOM 620 N N . LEU A 1 83 ? -0.218 -4.025 -18.160 1.00 89.00 83 LEU A N 1
ATOM 621 C CA . LEU A 1 83 ? -0.727 -3.233 -19.287 1.00 89.00 83 LEU A CA 1
ATOM 622 C C . LEU A 1 83 ? -0.529 -3.922 -20.645 1.00 89.00 83 LEU A C 1
ATOM 624 O O . LEU A 1 83 ? -0.871 -3.343 -21.671 1.00 89.00 83 LEU A O 1
ATOM 628 N N . GLN A 1 84 ? 0.034 -5.137 -20.657 1.00 87.06 84 GLN A N 1
ATOM 629 C CA . GLN A 1 84 ? 0.344 -5.907 -21.870 1.00 87.06 84 GLN A CA 1
ATOM 630 C C . GLN A 1 84 ? 1.169 -5.106 -22.895 1.00 87.06 84 GLN A C 1
ATOM 632 O O . GLN A 1 84 ? 0.940 -5.184 -24.102 1.00 87.06 84 GLN A O 1
ATOM 637 N N . LEU A 1 85 ? 2.136 -4.314 -22.414 1.00 80.50 85 LEU A N 1
ATOM 638 C CA . LEU A 1 85 ? 2.945 -3.453 -23.277 1.00 80.50 85 LEU A CA 1
ATOM 639 C C . LEU A 1 85 ? 3.880 -4.309 -24.146 1.00 80.50 85 LEU A C 1
ATOM 641 O O . LEU A 1 85 ? 4.683 -5.072 -23.597 1.00 80.50 85 LEU A O 1
ATOM 645 N N . PRO A 1 86 ? 3.820 -4.189 -25.485 1.00 74.25 86 PRO A N 1
ATOM 646 C CA . PRO A 1 86 ? 4.680 -4.962 -26.363 1.00 74.25 86 PRO A CA 1
ATOM 647 C C . PRO A 1 86 ? 6.135 -4.506 -26.216 1.00 74.25 86 PRO A C 1
ATOM 649 O O . PRO A 1 86 ? 6.466 -3.337 -26.412 1.00 74.25 86 PRO A O 1
ATOM 652 N N . LEU A 1 87 ? 7.024 -5.450 -25.912 1.00 69.81 87 LEU A N 1
ATOM 653 C CA . LEU A 1 87 ? 8.466 -5.230 -25.958 1.00 69.81 87 LEU A CA 1
ATOM 654 C C . LEU A 1 87 ? 8.921 -5.315 -27.417 1.00 69.81 87 LEU A C 1
ATOM 656 O O . LEU A 1 87 ? 9.174 -6.401 -27.936 1.00 69.81 87 LEU A O 1
ATOM 660 N N . ASN A 1 88 ? 9.000 -4.177 -28.106 1.00 67.12 88 ASN A N 1
ATOM 661 C CA . ASN A 1 88 ? 9.456 -4.142 -29.494 1.00 67.12 88 ASN A CA 1
ATOM 662 C C . ASN A 1 88 ? 10.993 -4.155 -29.563 1.00 67.12 88 ASN A C 1
ATOM 664 O O . ASN A 1 88 ? 11.639 -3.140 -29.807 1.00 67.12 88 ASN A O 1
ATOM 668 N N . LEU A 1 89 ? 11.586 -5.321 -29.298 1.00 65.88 89 LEU A N 1
ATOM 669 C CA . LEU A 1 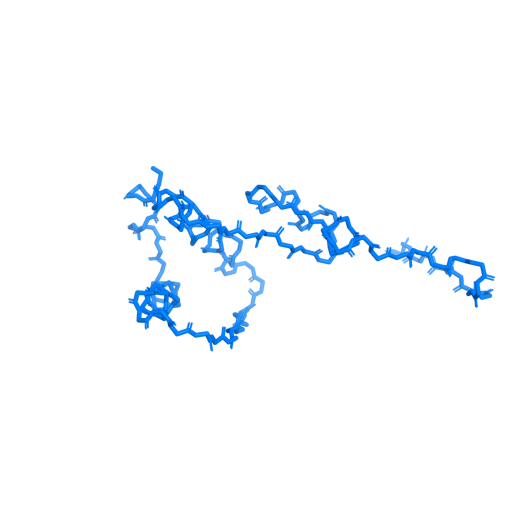89 ? 13.044 -5.503 -29.242 1.00 65.88 89 LEU A CA 1
ATOM 670 C C . LEU A 1 89 ? 13.719 -5.409 -30.624 1.00 65.88 89 LEU A C 1
ATOM 672 O O . LEU A 1 89 ? 14.933 -5.255 -30.698 1.00 65.88 89 LEU A O 1
ATOM 676 N N . ALA A 1 90 ? 12.947 -5.483 -31.713 1.00 64.38 90 ALA A N 1
ATOM 677 C CA . ALA A 1 90 ? 13.459 -5.500 -33.084 1.00 64.38 90 ALA A CA 1
ATOM 678 C C . ALA A 1 90 ? 13.850 -4.113 -33.635 1.00 64.38 90 ALA A C 1
ATOM 680 O O . ALA A 1 90 ? 14.507 -4.043 -34.667 1.00 64.38 90 ALA A O 1
ATOM 681 N N . GLN A 1 91 ? 13.450 -3.017 -32.977 1.00 59.12 91 GLN A N 1
ATOM 682 C CA . GLN A 1 91 ? 13.714 -1.639 -33.432 1.00 59.12 91 GLN A CA 1
ATOM 683 C C . GLN A 1 91 ? 14.833 -0.935 -32.647 1.00 59.12 91 GLN A C 1
ATOM 685 O O . GLN A 1 91 ? 15.147 0.220 -32.926 1.00 59.12 91 GLN A O 1
ATOM 690 N N . THR A 1 92 ? 15.442 -1.613 -31.672 1.00 60.00 92 THR A N 1
ATOM 691 C CA . THR A 1 92 ? 16.442 -1.014 -30.782 1.00 60.00 92 THR A CA 1
ATOM 692 C C . THR A 1 92 ? 17.822 -1.572 -31.109 1.00 60.00 92 THR A C 1
ATOM 694 O O . THR A 1 92 ? 18.190 -2.646 -30.642 1.00 60.00 92 THR A O 1
ATOM 697 N N . GLU A 1 93 ? 18.605 -0.832 -31.896 1.00 59.38 93 GLU A N 1
ATOM 698 C CA . GLU A 1 93 ? 19.935 -1.255 -32.371 1.00 59.38 93 GLU A CA 1
ATOM 699 C C . GLU A 1 93 ? 20.990 -1.407 -31.252 1.00 59.38 93 GLU A C 1
ATOM 701 O O . GLU A 1 93 ? 22.065 -1.938 -31.503 1.00 59.38 93 GLU A O 1
ATOM 706 N N . ASN A 1 94 ? 20.698 -1.001 -30.007 1.00 61.94 94 ASN A N 1
ATOM 707 C CA . ASN A 1 94 ? 21.613 -1.117 -28.862 1.00 61.94 94 ASN A CA 1
ATOM 708 C C . ASN A 1 94 ? 20.877 -1.419 -27.541 1.00 61.94 94 ASN A C 1
ATOM 710 O O . ASN A 1 94 ? 20.750 -0.556 -26.671 1.00 61.94 94 ASN A O 1
ATOM 714 N N . LEU A 1 95 ? 20.395 -2.651 -27.356 1.00 60.25 95 LEU A N 1
ATOM 715 C CA . LEU A 1 95 ? 19.938 -3.128 -26.043 1.00 60.25 95 LEU A CA 1
ATOM 716 C C . LEU A 1 95 ? 21.145 -3.588 -25.210 1.00 60.25 95 LEU A C 1
ATOM 718 O O . LEU A 1 95 ? 21.492 -4.766 -25.199 1.00 60.25 95 LEU A O 1
ATOM 722 N N . ILE A 1 96 ? 21.804 -2.654 -24.521 1.00 61.44 96 ILE A N 1
ATOM 723 C CA . ILE A 1 96 ? 22.895 -2.964 -23.586 1.00 61.44 96 ILE A CA 1
ATOM 724 C C . ILE A 1 96 ? 22.338 -2.935 -22.159 1.00 61.44 96 ILE A C 1
ATOM 726 O O . ILE A 1 96 ? 22.065 -1.870 -21.608 1.00 61.44 96 ILE A O 1
ATOM 730 N N . CYS A 1 97 ? 22.199 -4.106 -21.534 1.00 52.59 97 CYS A N 1
ATOM 731 C CA . CYS A 1 97 ? 22.040 -4.211 -20.083 1.00 52.59 97 CYS A CA 1
ATOM 732 C C . CYS A 1 97 ? 23.430 -4.215 -19.440 1.00 52.59 97 CYS A C 1
ATOM 734 O O . CYS A 1 97 ? 24.061 -5.264 -19.334 1.00 52.59 97 CYS A O 1
ATOM 736 N N . ASN A 1 98 ? 23.923 -3.048 -19.023 1.00 40.16 98 ASN A N 1
ATOM 737 C CA . ASN A 1 98 ? 25.160 -2.969 -18.253 1.00 40.16 98 ASN A CA 1
ATOM 738 C C . ASN A 1 98 ? 24.849 -3.217 -16.768 1.00 40.16 98 ASN A C 1
ATOM 740 O O . ASN A 1 98 ? 24.387 -2.319 -16.067 1.00 40.16 98 ASN A O 1
ATOM 744 N N . THR A 1 99 ? 25.067 -4.443 -16.294 1.00 39.91 99 THR A N 1
ATOM 745 C CA . THR A 1 99 ? 25.161 -4.739 -14.859 1.00 39.91 99 THR A CA 1
ATOM 746 C C . THR A 1 99 ? 26.621 -4.553 -14.446 1.00 39.91 99 THR A C 1
ATOM 748 O O . THR A 1 99 ? 27.380 -5.522 -14.417 1.00 39.91 99 THR A O 1
ATOM 751 N N . SER A 1 100 ? 27.036 -3.297 -14.246 1.00 38.22 100 SER A N 1
ATOM 752 C CA . SER A 1 100 ? 28.293 -2.977 -13.550 1.00 38.22 100 SER A CA 1
ATOM 753 C C . SER A 1 100 ? 28.136 -3.151 -12.044 1.00 38.22 100 SER A C 1
ATOM 755 O O . SER A 1 100 ? 27.020 -2.878 -11.546 1.00 38.22 100 SER A O 1
#